Protein AF-A0A962AUS7-F1 (afdb_monomer)

pLDDT: mean 74.74, std 19.71, range [32.53, 95.75]

Mean predicted aligned error: 15.53 Å

Sequence (106 aa):
MAGDEKTPSGDTAAVGGMKVYVDPTTGQITHSPPPSQPSMTLSPAEQNAFSRSSQGLVEVPSSGSAGGVKVNLQGRFQSPLIATVGPDGRAQLKHAGEAAPSRAAK

Radius of gyration: 25.16 Å; Cα contacts (8 Å, |Δi|>4): 83; chains: 1; bounding box: 68×40×72 Å

Structure (mmCIF, N/CA/C/O backbone):
data_AF-A0A962AUS7-F1
#
_entry.id   AF-A0A962AUS7-F1
#
loop_
_atom_site.group_PDB
_atom_site.id
_atom_site.type_symbol
_atom_site.label_atom_id
_atom_site.label_alt_id
_atom_site.label_comp_id
_atom_site.label_asym_id
_atom_site.label_entity_id
_atom_site.label_seq_id
_atom_site.pdbx_PDB_ins_code
_atom_site.Cartn_x
_atom_site.Cartn_y
_atom_site.Cartn_z
_atom_site.occupancy
_atom_site.B_iso_or_equiv
_atom_site.auth_seq_id
_atom_site.auth_comp_id
_atom_site.auth_asym_id
_atom_site.auth_atom_id
_atom_site.pdbx_PDB_model_num
ATOM 1 N N . MET A 1 1 ? -47.307 -5.526 51.434 1.00 36.88 1 MET A N 1
ATOM 2 C CA . MET A 1 1 ? -47.205 -6.831 50.746 1.00 36.88 1 MET A CA 1
ATOM 3 C C . MET A 1 1 ? -47.040 -6.504 49.272 1.00 36.88 1 MET A C 1
ATOM 5 O O . MET A 1 1 ? -47.998 -6.038 48.685 1.00 36.88 1 MET A O 1
ATOM 9 N N . ALA A 1 2 ? -45.823 -6.337 48.749 1.00 40.41 2 ALA A N 1
ATOM 10 C CA . ALA A 1 2 ? -44.822 -7.376 48.466 1.00 40.41 2 ALA A CA 1
ATOM 11 C C . ALA A 1 2 ? -45.410 -8.482 47.577 1.00 40.41 2 ALA A C 1
ATOM 13 O O . ALA A 1 2 ? -46.272 -9.223 48.042 1.00 40.41 2 ALA A O 1
ATOM 14 N N . GLY A 1 3 ? -44.939 -8.556 46.329 1.00 36.16 3 GLY A N 1
ATOM 15 C CA . GLY A 1 3 ? -45.324 -9.592 45.373 1.00 36.16 3 GLY A CA 1
ATOM 16 C C . GLY A 1 3 ? -44.913 -9.283 43.934 1.00 36.16 3 GLY A C 1
ATOM 17 O O . GLY A 1 3 ? -45.770 -9.232 43.063 1.00 36.16 3 GLY A O 1
ATOM 18 N N . ASP A 1 4 ? -43.619 -9.045 43.708 1.00 44.19 4 ASP A N 1
ATOM 19 C CA . ASP A 1 4 ? -42.961 -9.283 42.420 1.00 44.19 4 ASP A CA 1
ATOM 20 C C . ASP A 1 4 ? -43.236 -10.728 41.976 1.00 44.19 4 ASP A C 1
ATOM 22 O O . ASP A 1 4 ? -42.831 -11.662 42.673 1.00 44.19 4 ASP A O 1
ATOM 26 N N . GLU A 1 5 ? -43.860 -10.931 40.815 1.00 38.38 5 GLU A N 1
ATOM 27 C CA . GLU A 1 5 ? -43.836 -12.227 40.138 1.00 38.38 5 GLU A CA 1
ATOM 28 C C . GLU A 1 5 ? -42.936 -12.138 38.906 1.00 38.38 5 GLU A C 1
ATOM 30 O O . GLU A 1 5 ? -43.296 -11.698 37.816 1.00 38.38 5 GLU A O 1
ATOM 35 N N . LYS A 1 6 ? -41.694 -12.533 39.162 1.00 43.22 6 LYS A N 1
ATOM 36 C CA . LYS A 1 6 ? -40.638 -12.851 38.214 1.00 43.22 6 LYS A CA 1
ATOM 37 C C . LYS A 1 6 ? -41.029 -14.095 37.411 1.00 43.22 6 LYS A C 1
ATOM 39 O O . LYS A 1 6 ? -41.149 -15.174 37.985 1.00 43.22 6 LYS A O 1
ATOM 44 N N . THR A 1 7 ? -41.080 -13.988 36.086 1.00 41.62 7 THR A N 1
ATOM 45 C CA . THR A 1 7 ? -40.948 -15.144 35.178 1.00 41.62 7 THR A CA 1
ATOM 46 C C . THR A 1 7 ? -39.752 -14.904 34.243 1.00 41.62 7 THR A C 1
ATOM 48 O O . THR A 1 7 ? -39.563 -13.772 33.794 1.00 41.62 7 THR A O 1
ATOM 51 N N . PRO A 1 8 ? -38.868 -15.898 34.021 1.00 41.97 8 PRO A N 1
ATOM 52 C CA . PRO A 1 8 ? -37.508 -15.650 33.560 1.00 41.97 8 PRO A CA 1
ATOM 53 C C . PRO A 1 8 ? -37.343 -15.713 32.035 1.00 41.97 8 PRO A C 1
ATOM 55 O O . PRO A 1 8 ? -37.998 -16.487 31.348 1.00 41.97 8 PRO A O 1
ATOM 58 N N . SER A 1 9 ? -36.379 -14.914 31.572 1.00 43.00 9 SER A N 1
ATOM 59 C CA . SER A 1 9 ? -35.407 -15.186 30.506 1.00 43.00 9 SER A CA 1
ATOM 60 C C . SER A 1 9 ? -35.901 -15.872 29.228 1.00 43.00 9 SER A C 1
ATOM 62 O O . SER A 1 9 ? -35.839 -17.090 29.092 1.00 43.00 9 SER A O 1
ATOM 64 N N . GLY A 1 10 ? -36.245 -15.055 28.230 1.00 32.53 10 GLY A N 1
ATOM 65 C CA . GLY A 1 10 ? -36.102 -15.433 26.827 1.00 32.53 10 GLY A CA 1
ATOM 66 C C . GLY A 1 10 ? -34.678 -15.132 26.364 1.00 32.53 10 GLY A C 1
ATOM 67 O O . GLY A 1 10 ? -34.298 -13.965 26.269 1.00 32.53 10 GLY A O 1
ATOM 68 N N . ASP A 1 11 ? -33.906 -16.190 26.117 1.00 41.59 11 ASP A N 1
ATOM 69 C CA . ASP A 1 11 ? -32.591 -16.188 25.474 1.00 41.59 11 ASP A CA 1
ATOM 70 C C . ASP A 1 11 ? -32.527 -15.195 24.306 1.00 41.59 11 ASP A C 1
ATOM 72 O O . ASP A 1 11 ? -32.980 -15.474 23.195 1.00 41.59 11 ASP A O 1
ATOM 76 N N . THR A 1 12 ? -31.912 -14.033 24.528 1.00 41.09 12 THR A N 1
ATOM 77 C CA . THR A 1 12 ? -31.393 -13.253 23.407 1.00 41.09 12 THR A CA 1
ATOM 78 C C . THR A 1 12 ? -29.974 -13.739 23.197 1.00 41.09 12 THR A C 1
ATOM 80 O O . THR A 1 12 ? -29.064 -13.369 23.939 1.00 41.09 12 THR A O 1
ATOM 83 N N . ALA A 1 13 ? -29.828 -14.644 22.229 1.00 44.19 13 ALA A N 1
ATOM 84 C CA . ALA A 1 13 ? -28.558 -15.148 21.736 1.00 44.19 13 ALA A 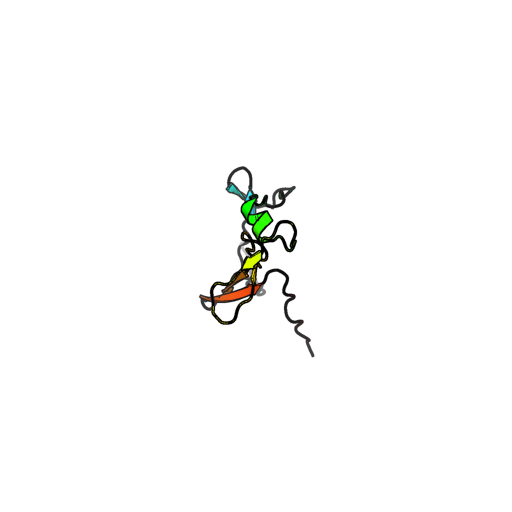CA 1
ATOM 85 C C . ALA A 1 13 ? -27.507 -14.032 21.750 1.00 44.19 13 ALA A C 1
ATOM 87 O O . ALA A 1 13 ? -27.731 -12.959 21.188 1.00 44.19 13 ALA A O 1
ATOM 88 N N . ALA A 1 14 ? -26.381 -14.281 22.418 1.00 46.84 14 ALA A N 1
ATOM 89 C CA . ALA A 1 14 ? -25.254 -13.368 22.454 1.00 46.84 14 ALA A CA 1
ATOM 90 C C . ALA A 1 14 ? -24.784 -13.086 21.018 1.00 46.84 14 ALA A C 1
ATOM 92 O O . ALA A 1 14 ? -24.016 -13.847 20.429 1.00 46.84 14 ALA A O 1
ATOM 93 N N . VAL A 1 15 ? -25.267 -11.987 20.440 1.00 51.00 15 VAL A N 1
ATOM 94 C CA . VAL A 1 15 ? -24.736 -11.419 19.204 1.00 51.00 15 VAL A CA 1
ATOM 95 C C . VAL A 1 15 ? -23.383 -10.827 19.581 1.00 51.00 15 VAL A C 1
ATOM 97 O O . VAL A 1 15 ? -23.285 -9.706 20.072 1.00 51.00 15 VAL A O 1
ATOM 100 N N . GLY A 1 16 ? -22.343 -11.650 19.464 1.00 45.97 16 GLY A N 1
ATOM 101 C CA . GLY A 1 16 ? -20.984 -11.291 19.842 1.00 45.97 16 GLY A CA 1
ATOM 102 C C . GLY A 1 16 ? -20.472 -10.077 19.066 1.00 45.97 16 GLY A C 1
ATOM 103 O O . GLY A 1 16 ? -20.441 -10.086 17.836 1.00 45.97 16 GLY A O 1
ATOM 104 N N . GLY A 1 17 ? -20.042 -9.057 19.815 1.00 64.81 17 GLY A N 1
ATOM 105 C CA . GLY A 1 17 ? -19.293 -7.891 19.344 1.00 64.81 17 GLY A CA 1
ATOM 106 C C . GLY A 1 17 ? -19.720 -6.594 20.040 1.00 64.81 17 GLY A C 1
ATOM 107 O O . GLY A 1 17 ? -20.795 -6.067 19.762 1.00 64.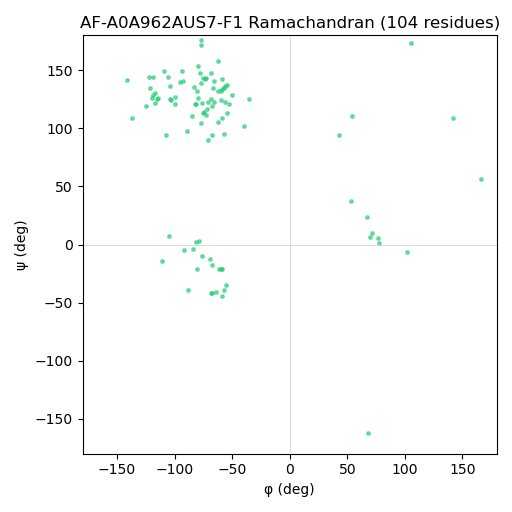81 17 GLY A O 1
ATOM 108 N N . MET A 1 18 ? -18.873 -6.040 20.917 1.00 74.75 18 MET A N 1
ATOM 109 C CA . MET A 1 18 ? -19.061 -4.678 21.432 1.00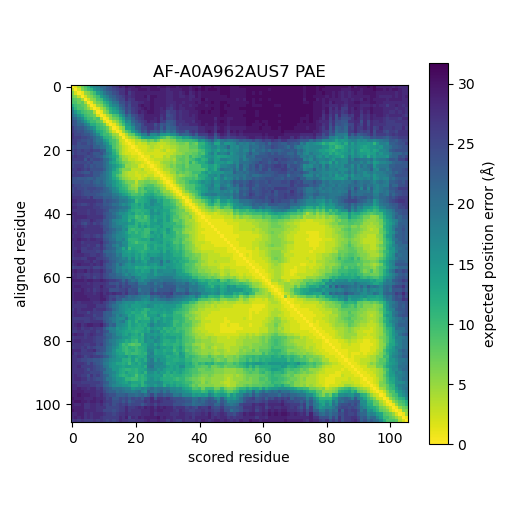 74.75 18 MET A CA 1
ATOM 110 C C . MET A 1 18 ? -18.737 -3.685 20.309 1.00 74.75 18 MET A C 1
ATOM 112 O O . MET A 1 18 ? -17.604 -3.638 19.831 1.00 74.75 18 MET A O 1
ATOM 116 N N . LYS A 1 19 ? -19.727 -2.903 19.863 1.00 71.75 19 LYS A N 1
ATOM 117 C CA . LYS A 1 19 ? -19.500 -1.796 18.925 1.00 71.75 19 LYS A CA 1
ATOM 118 C C . LYS A 1 19 ? -19.032 -0.577 19.708 1.00 71.75 19 LYS A C 1
ATOM 120 O O . LYS A 1 19 ? -19.745 -0.102 20.586 1.00 71.75 19 LYS A O 1
ATOM 125 N N . VAL A 1 20 ? -17.846 -0.088 19.372 1.00 74.62 20 VAL A N 1
ATOM 126 C CA . VAL A 1 20 ? -17.246 1.108 19.962 1.00 74.62 20 VAL A CA 1
ATOM 127 C C . VAL A 1 20 ? -17.149 2.155 18.862 1.00 74.62 20 VAL A C 1
ATOM 129 O O . VAL A 1 20 ? -16.609 1.872 17.792 1.00 74.62 20 VAL A O 1
ATOM 132 N N . TYR A 1 21 ? -17.694 3.344 19.097 1.00 79.00 21 TYR A N 1
ATOM 133 C CA . TYR A 1 21 ? -17.526 4.476 18.191 1.00 79.00 21 TYR A CA 1
ATOM 134 C C . TYR A 1 21 ? -16.368 5.329 18.703 1.00 79.00 21 TYR A C 1
ATOM 136 O O . TYR A 1 21 ? -16.218 5.491 19.910 1.00 79.00 21 TYR A O 1
ATOM 144 N N . VAL A 1 22 ? -15.528 5.834 17.804 1.00 77.75 22 VAL A N 1
ATOM 145 C CA . VAL A 1 22 ? -14.391 6.695 18.152 1.00 77.75 22 VAL A CA 1
ATOM 146 C C . VAL A 1 22 ? -14.583 8.029 17.446 1.00 77.75 22 VAL A C 1
ATOM 148 O O . VAL A 1 22 ? -14.781 8.057 16.230 1.00 77.75 22 VAL A O 1
ATOM 151 N N . ASP A 1 23 ? -14.546 9.123 18.204 1.00 71.44 23 ASP A N 1
ATOM 152 C CA . ASP A 1 23 ? -14.522 10.473 17.649 1.00 71.44 23 ASP A CA 1
ATOM 153 C C . ASP A 1 23 ? -13.182 10.689 16.920 1.00 71.44 23 ASP A C 1
ATOM 155 O O . ASP A 1 23 ? -12.124 10.619 17.549 1.00 71.44 23 ASP A O 1
ATOM 159 N N . PRO A 1 24 ? -13.193 10.962 15.605 1.00 66.81 24 PRO A N 1
ATOM 160 C CA . PRO A 1 24 ? -11.974 11.120 14.812 1.00 66.81 24 PRO A CA 1
ATOM 161 C C . PRO A 1 24 ? -11.156 12.369 15.174 1.00 66.81 24 PRO A C 1
ATOM 163 O O . PRO A 1 24 ? -9.986 12.443 14.813 1.00 66.81 24 PRO A O 1
ATOM 166 N N . THR A 1 25 ? -11.746 13.348 15.863 1.00 73.38 25 THR A N 1
ATOM 167 C CA . THR A 1 25 ? -11.075 14.601 16.244 1.00 73.38 25 THR A CA 1
ATOM 168 C C . THR A 1 25 ? -10.366 14.467 17.586 1.00 73.38 25 THR A C 1
ATOM 170 O O . THR A 1 25 ? -9.275 15.000 17.773 1.00 73.38 25 THR A O 1
ATOM 173 N N . THR A 1 26 ? -10.989 13.764 18.535 1.00 75.62 26 THR A N 1
ATOM 174 C CA . THR A 1 26 ? -10.528 13.690 19.932 1.00 75.62 26 THR A CA 1
ATOM 175 C C . THR A 1 26 ? -9.991 12.315 20.330 1.00 75.62 26 THR A C 1
ATOM 177 O O . THR A 1 26 ? -9.364 12.188 21.381 1.00 75.62 26 THR A O 1
ATOM 180 N N . GLY A 1 27 ?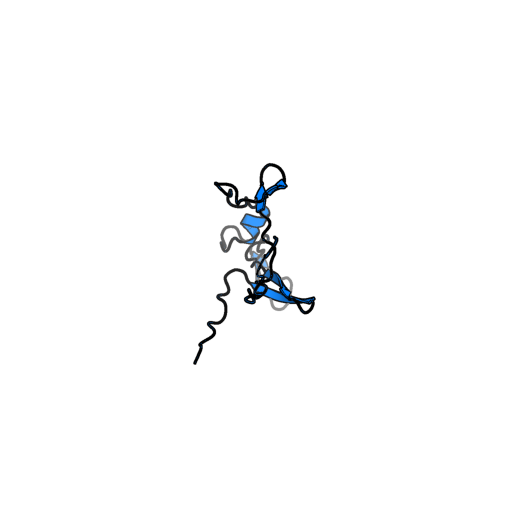 -10.241 11.278 19.524 1.00 75.31 27 GLY A N 1
ATOM 181 C CA . GLY A 1 27 ? -9.915 9.885 19.836 1.00 75.31 27 GLY A CA 1
ATOM 182 C C . GLY A 1 27 ? -10.767 9.282 20.958 1.00 75.31 27 GLY A C 1
ATOM 183 O O . GLY A 1 27 ? -10.491 8.169 21.401 1.00 75.31 27 GLY A O 1
ATOM 184 N N . GLN A 1 28 ? -11.784 10.001 21.442 1.00 81.75 28 GLN A N 1
ATOM 185 C CA . GLN A 1 28 ? -12.629 9.554 22.546 1.00 81.75 28 GLN A CA 1
ATOM 186 C C . GLN A 1 28 ? -13.616 8.484 22.092 1.00 81.75 28 GLN A C 1
ATOM 188 O O . GLN A 1 28 ? -14.169 8.543 20.993 1.00 81.75 28 GLN A O 1
ATOM 193 N N . ILE A 1 29 ? -13.867 7.522 22.975 1.00 81.19 29 ILE A N 1
ATOM 194 C CA . ILE A 1 29 ? -14.886 6.500 22.762 1.00 81.19 29 ILE A CA 1
ATOM 195 C C . ILE A 1 29 ? -16.263 7.121 23.011 1.00 81.19 29 ILE A C 1
ATOM 197 O O . ILE A 1 29 ? -16.541 7.608 24.106 1.00 81.19 29 ILE A O 1
ATOM 201 N N . THR A 1 30 ? -17.138 7.081 22.011 1.00 77.62 30 THR A N 1
ATOM 202 C CA . THR A 1 30 ? -18.512 7.578 22.096 1.00 77.62 30 THR A CA 1
ATOM 203 C C . THR A 1 30 ? -19.520 6.426 22.091 1.00 77.62 30 THR A C 1
ATOM 205 O O . THR A 1 30 ? -19.310 5.369 21.493 1.00 77.62 30 THR A O 1
ATOM 208 N N . HIS A 1 31 ? -20.652 6.631 22.772 1.00 72.00 31 HIS A N 1
ATOM 209 C CA . HIS A 1 31 ? -21.757 5.661 22.823 1.00 72.00 31 HIS A CA 1
ATOM 210 C C . HIS A 1 31 ? -22.663 5.710 21.587 1.00 72.00 31 HIS A C 1
ATOM 212 O O . HIS A 1 31 ? -23.351 4.736 21.285 1.00 72.00 31 HIS A O 1
ATOM 218 N N . SER A 1 32 ? -22.635 6.829 20.865 1.00 68.50 32 SER A N 1
ATOM 219 C CA . SER A 1 32 ? -23.395 7.041 19.638 1.00 68.50 32 SER A CA 1
ATOM 220 C C . SER A 1 32 ? -22.437 7.302 18.476 1.00 68.50 32 SER A C 1
ATOM 222 O O . SER A 1 32 ? -21.408 7.961 18.684 1.00 68.50 32 SER A O 1
ATOM 224 N N . PRO A 1 33 ? -22.755 6.822 17.261 1.00 63.44 33 PRO A N 1
ATOM 225 C CA . PRO A 1 33 ? -22.001 7.188 16.073 1.00 63.44 33 PRO A CA 1
ATOM 226 C C . PRO A 1 33 ? -22.056 8.714 15.895 1.00 63.44 33 PRO A C 1
ATOM 228 O O . PRO A 1 33 ? -23.138 9.294 16.028 1.00 63.44 33 PRO A O 1
ATOM 231 N N . PRO A 1 34 ? -20.924 9.385 15.619 1.00 64.56 34 PRO A N 1
ATOM 232 C CA . PRO A 1 34 ? -20.945 10.809 15.319 1.00 64.56 34 PRO A CA 1
ATOM 233 C C . PRO A 1 34 ? -21.849 11.071 14.097 1.00 64.56 34 PRO A C 1
ATOM 235 O O . PRO A 1 34 ? -21.858 10.259 13.168 1.00 64.56 34 PRO A O 1
ATOM 238 N N . PRO A 1 35 ? -22.610 12.187 14.080 1.00 65.81 35 PRO A N 1
ATOM 239 C CA . PRO A 1 35 ?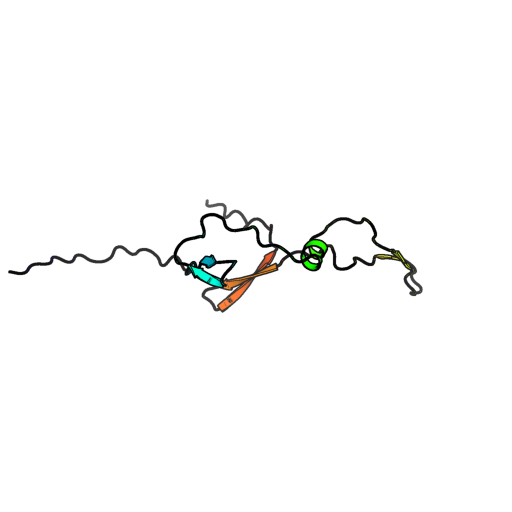 -23.640 12.471 13.069 1.00 65.81 35 PRO A CA 1
ATOM 240 C C . PRO A 1 35 ? -23.096 12.523 11.634 1.00 65.81 35 PRO A C 1
ATOM 242 O O . PRO A 1 35 ? -23.841 12.306 10.683 1.00 65.81 35 PRO A O 1
ATOM 245 N N . SER A 1 36 ? -21.789 12.738 11.499 1.00 60.56 36 SER A N 1
ATOM 246 C CA . SER A 1 36 ? -21.036 12.574 10.265 1.00 60.56 36 SER A CA 1
ATOM 247 C C . SER A 1 36 ? -19.737 11.866 10.624 1.00 60.56 36 SER A C 1
ATOM 249 O O . SER A 1 36 ? -18.875 12.461 11.269 1.00 60.56 36 SER A O 1
ATOM 251 N N . GLN A 1 37 ? -19.580 10.599 10.238 1.00 56.88 37 GLN A N 1
ATOM 252 C CA . GLN A 1 37 ? -18.247 10.007 10.200 1.00 56.88 37 GLN A CA 1
ATOM 253 C C . GLN A 1 37 ? -17.519 10.629 9.002 1.00 56.88 37 GLN A C 1
ATOM 255 O O . GLN A 1 37 ? -17.932 10.374 7.867 1.00 56.88 37 GLN A O 1
ATOM 260 N N . PRO A 1 38 ? -16.479 11.459 9.200 1.00 60.72 38 PRO A N 1
ATOM 261 C CA . PRO A 1 38 ? -15.618 11.821 8.091 1.00 60.72 38 PRO A CA 1
ATOM 262 C C . PRO A 1 38 ? -15.061 10.525 7.504 1.00 60.72 38 PRO A C 1
ATOM 264 O O . PRO A 1 38 ? -14.650 9.620 8.236 1.00 60.72 38 PRO A O 1
ATOM 267 N N . SER A 1 39 ? -15.085 10.419 6.177 1.00 65.19 39 SER A N 1
ATOM 268 C CA . SER A 1 39 ? -14.370 9.359 5.476 1.00 65.19 39 SER A CA 1
ATOM 269 C C . SER A 1 39 ? -12.938 9.330 5.997 1.00 65.19 39 SER A C 1
ATOM 271 O O . SER A 1 39 ? -12.293 10.378 6.042 1.00 65.19 39 SER A O 1
ATOM 273 N N . MET A 1 40 ? -12.461 8.157 6.410 1.00 68.69 40 MET A N 1
ATOM 274 C CA . MET A 1 40 ? -11.096 8.001 6.900 1.00 68.69 40 MET A CA 1
ATOM 275 C C . MET A 1 40 ? -10.126 8.522 5.834 1.00 68.69 40 MET A C 1
ATOM 277 O O . MET A 1 40 ? -10.054 7.982 4.729 1.00 68.69 40 MET A O 1
ATOM 281 N N . THR A 1 41 ? -9.435 9.619 6.141 1.00 81.88 41 THR A N 1
ATOM 282 C CA . THR A 1 41 ? -8.505 10.245 5.203 1.00 81.88 41 THR A CA 1
ATOM 283 C C . THR A 1 41 ? -7.242 9.404 5.142 1.00 81.88 41 THR A C 1
ATOM 285 O O . THR A 1 41 ? -6.498 9.319 6.114 1.00 81.88 41 THR A O 1
ATOM 288 N N . LEU A 1 42 ? -7.005 8.787 3.989 1.00 84.38 42 LEU A N 1
ATOM 289 C CA . LEU A 1 42 ? -5.774 8.054 3.720 1.00 84.38 42 LEU A CA 1
ATOM 290 C C . LEU A 1 42 ? -4.616 9.032 3.501 1.00 84.38 42 LEU A C 1
ATOM 292 O O . LEU A 1 42 ? -4.787 10.065 2.847 1.00 84.38 42 LEU A O 1
ATOM 296 N N . SER A 1 43 ? -3.424 8.686 3.977 1.00 90.62 43 SER A N 1
ATOM 297 C CA . SER A 1 43 ? -2.195 9.386 3.601 1.00 90.62 43 SER A CA 1
ATOM 298 C C . SER A 1 43 ? -1.928 9.253 2.091 1.00 90.62 43 SER A C 1
ATOM 300 O O . SER A 1 43 ? -2.391 8.297 1.461 1.00 90.62 43 SER A O 1
ATOM 302 N N . PRO A 1 44 ? -1.143 10.155 1.474 1.00 91.75 44 PRO A N 1
ATOM 303 C CA . PRO A 1 44 ? -0.796 10.038 0.055 1.00 91.75 44 PRO A CA 1
ATOM 304 C C . PRO A 1 44 ? -0.153 8.691 -0.313 1.00 91.75 44 PRO A C 1
ATOM 306 O O . PRO A 1 44 ? -0.403 8.159 -1.393 1.00 91.75 44 PRO A O 1
ATOM 309 N N . ALA A 1 45 ? 0.641 8.110 0.594 1.00 90.81 45 ALA A N 1
ATOM 310 C CA . ALA A 1 45 ? 1.263 6.805 0.393 1.00 90.81 45 ALA A CA 1
ATOM 311 C C . ALA A 1 45 ? 0.229 5.666 0.366 1.00 90.81 45 ALA A C 1
ATOM 313 O O . ALA A 1 45 ? 0.308 4.796 -0.498 1.00 90.81 45 ALA A O 1
ATOM 314 N N . GLU A 1 46 ? -0.765 5.694 1.256 1.00 90.62 46 GLU A N 1
ATOM 315 C CA . GLU A 1 46 ? -1.857 4.712 1.282 1.00 90.62 46 GLU A CA 1
ATOM 316 C C . GLU A 1 46 ? -2.773 4.858 0.063 1.00 90.62 46 GLU A C 1
ATOM 318 O O . GLU A 1 46 ? -3.123 3.865 -0.570 1.00 90.62 46 GLU A O 1
ATOM 323 N N . GLN A 1 47 ? -3.101 6.092 -0.335 1.00 91.69 47 GLN A N 1
ATOM 324 C CA . GLN A 1 47 ? -3.848 6.346 -1.573 1.00 91.69 47 GLN A CA 1
ATOM 325 C C . GLN A 1 47 ? -3.106 5.789 -2.793 1.00 91.69 47 GLN A C 1
ATOM 327 O O . GLN A 1 47 ? -3.705 5.137 -3.650 1.00 91.69 47 GLN A O 1
ATOM 332 N N . ASN A 1 48 ? -1.788 6.007 -2.857 1.00 93.62 48 ASN A N 1
ATOM 333 C CA . ASN A 1 48 ? -0.952 5.460 -3.915 1.00 93.62 48 ASN A CA 1
ATOM 334 C C . ASN A 1 48 ? -0.922 3.924 -3.871 1.00 93.62 48 ASN A C 1
ATOM 336 O O . ASN A 1 48 ? -1.052 3.290 -4.913 1.00 93.62 48 ASN A O 1
ATOM 340 N N . ALA A 1 49 ? -0.841 3.311 -2.688 1.00 94.00 49 ALA A N 1
ATOM 341 C CA . ALA A 1 49 ? -0.813 1.856 -2.549 1.00 94.00 49 ALA A CA 1
ATOM 342 C C . ALA A 1 49 ? -2.035 1.166 -3.179 1.00 94.00 49 ALA A C 1
ATOM 344 O O . ALA A 1 49 ? -1.883 0.141 -3.846 1.00 94.00 49 ALA A O 1
ATOM 345 N N . PHE A 1 50 ? -3.225 1.761 -3.048 1.00 91.81 50 PHE A N 1
ATOM 346 C CA . PHE A 1 50 ? -4.467 1.239 -3.636 1.00 91.81 50 PHE A CA 1
ATOM 347 C C . PHE A 1 50 ? -4.690 1.632 -5.106 1.00 91.81 50 PHE A C 1
ATOM 349 O O . PHE A 1 50 ? -5.656 1.181 -5.731 1.00 91.81 50 PHE A O 1
ATOM 356 N N . SER A 1 51 ? -3.815 2.456 -5.689 1.00 93.38 51 SER A N 1
ATOM 357 C CA . SER A 1 51 ? -3.906 2.834 -7.098 1.00 93.38 51 SER A CA 1
ATOM 358 C C . SER A 1 51 ? -3.655 1.630 -8.009 1.00 93.38 51 SER A C 1
ATOM 360 O O . SER A 1 51 ? -2.697 0.879 -7.826 1.00 93.38 51 SER A O 1
ATOM 362 N N . ARG A 1 52 ? -4.509 1.473 -9.030 1.00 93.19 52 ARG A N 1
ATOM 363 C CA . ARG A 1 52 ? -4.366 0.478 -10.114 1.00 93.19 52 ARG A CA 1
ATOM 364 C C . ARG A 1 52 ? -3.913 1.096 -11.439 1.00 93.19 52 ARG A C 1
ATOM 366 O O . ARG A 1 52 ? -3.934 0.435 -12.472 1.00 93.19 52 ARG A O 1
ATOM 373 N N . SER A 1 53 ? -3.556 2.379 -11.435 1.00 94.88 53 SER A N 1
ATOM 374 C CA . SER A 1 53 ? -3.085 3.061 -12.640 1.00 94.88 53 SER A CA 1
ATOM 375 C C . SER A 1 53 ? -1.680 2.592 -13.006 1.00 94.88 53 SER A C 1
ATOM 377 O O . SER A 1 53 ? -0.848 2.400 -12.120 1.00 94.88 53 SER A O 1
ATOM 379 N N . SER A 1 54 ? -1.391 2.473 -14.301 1.00 93.56 54 SER A N 1
ATOM 380 C CA . SER A 1 54 ? -0.047 2.229 -14.838 1.00 93.56 54 SER A CA 1
ATOM 381 C C . SER A 1 54 ? 0.716 3.512 -15.190 1.00 93.56 54 SER A C 1
ATOM 383 O O . SER A 1 54 ? 1.891 3.456 -15.547 1.00 93.56 54 SER A O 1
ATOM 385 N N . GLN A 1 55 ? 0.082 4.683 -15.069 1.00 94.81 55 GLN A N 1
ATOM 386 C CA . GLN A 1 55 ? 0.685 5.956 -15.463 1.00 94.81 55 GLN A CA 1
ATOM 387 C C . GLN A 1 55 ? 1.974 6.231 -14.674 1.00 94.81 55 GLN A C 1
ATOM 389 O O . GLN A 1 55 ? 1.997 6.090 -13.449 1.00 94.81 55 GLN A O 1
ATOM 394 N N . GLY A 1 56 ? 3.048 6.615 -15.367 1.00 92.88 56 GLY A N 1
ATOM 395 C CA . GLY A 1 56 ? 4.335 6.959 -14.748 1.00 92.88 56 GLY A CA 1
ATOM 396 C C . GLY A 1 56 ? 5.128 5.777 -14.172 1.00 92.88 56 GLY A C 1
ATOM 397 O O . GLY A 1 56 ? 6.106 6.001 -13.459 1.00 92.88 56 GLY A O 1
ATOM 398 N N . LEU A 1 57 ? 4.718 4.530 -14.440 1.00 95.25 57 LEU A N 1
ATOM 399 C CA . LEU A 1 57 ? 5.540 3.352 -14.152 1.00 95.25 57 LEU A CA 1
ATOM 400 C C . LEU A 1 57 ? 6.768 3.316 -15.069 1.00 95.25 57 LEU A C 1
ATOM 402 O O . LEU A 1 57 ? 6.707 3.750 -16.217 1.00 95.25 57 LEU A O 1
ATOM 406 N N . VAL A 1 58 ? 7.878 2.783 -14.555 1.00 95.06 58 VAL A N 1
ATOM 407 C CA . VAL A 1 58 ? 9.156 2.713 -15.277 1.00 95.06 58 VAL A CA 1
ATOM 408 C C . VAL A 1 58 ? 9.552 1.260 -15.486 1.00 95.06 58 VAL A C 1
ATOM 410 O O . VAL A 1 58 ? 9.571 0.472 -14.535 1.00 95.06 58 VAL A O 1
ATOM 413 N N . GLU A 1 59 ? 9.894 0.929 -16.726 1.00 94.12 59 GLU A N 1
ATOM 414 C CA . GLU A 1 59 ? 10.484 -0.352 -17.093 1.00 94.12 59 GLU A CA 1
ATOM 415 C C . GLU A 1 59 ? 11.996 -0.336 -16.857 1.00 94.12 59 GLU A C 1
ATOM 417 O O . GLU A 1 59 ? 12.696 0.619 -17.187 1.00 94.12 59 GLU A O 1
ATOM 422 N N . VAL A 1 60 ? 12.504 -1.415 -16.273 1.00 92.19 60 VAL A N 1
ATOM 423 C CA . VAL A 1 60 ? 13.908 -1.617 -15.936 1.00 92.19 60 VAL A CA 1
ATOM 424 C C . VAL A 1 60 ? 14.364 -2.917 -16.594 1.00 92.19 60 VAL A C 1
ATOM 426 O O . VAL A 1 60 ? 13.816 -3.977 -16.276 1.00 92.19 60 VAL A O 1
ATOM 429 N N . PRO A 1 61 ? 15.361 -2.881 -17.492 1.00 90.62 61 PRO A N 1
ATOM 430 C CA . PRO A 1 61 ? 15.921 -4.090 -18.080 1.00 90.62 61 PRO A CA 1
ATOM 431 C C . PRO A 1 61 ? 16.431 -5.060 -17.007 1.00 90.62 61 PRO A C 1
ATOM 433 O O . PRO A 1 61 ? 17.090 -4.665 -16.043 1.00 90.62 61 PRO A O 1
ATOM 436 N N . SER A 1 62 ? 16.133 -6.346 -17.174 1.00 88.31 62 SER A N 1
ATOM 437 C CA . SER A 1 62 ? 16.672 -7.405 -16.322 1.00 88.31 62 SER A CA 1
ATOM 438 C C . SER 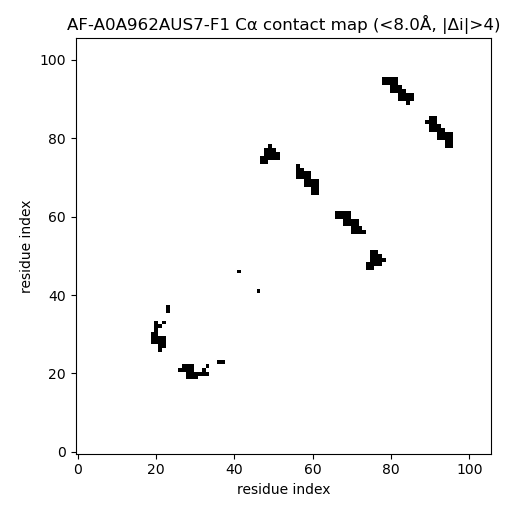A 1 62 ? 18.082 -7.770 -16.774 1.00 88.31 62 SER A C 1
ATOM 440 O O . SER A 1 62 ? 18.314 -8.030 -17.948 1.00 88.31 62 SER A O 1
ATOM 442 N N . SER A 1 63 ? 19.022 -7.845 -15.833 1.00 84.56 63 SER A N 1
ATOM 443 C CA . SER A 1 63 ? 20.434 -8.170 -16.088 1.00 84.56 63 SER A CA 1
ATOM 444 C C . SER A 1 63 ? 20.724 -9.668 -16.286 1.00 84.56 63 SER A C 1
ATOM 446 O O . SER A 1 63 ? 21.882 -10.057 -16.415 1.00 84.56 63 SER A O 1
ATOM 448 N N . GLY A 1 64 ? 19.699 -10.524 -16.275 1.00 81.50 64 GLY A N 1
ATOM 449 C CA . GLY A 1 64 ? 19.851 -11.971 -16.437 1.00 81.50 64 GLY A CA 1
ATOM 450 C C . GLY A 1 64 ? 20.036 -12.386 -17.898 1.00 81.50 64 GLY A C 1
ATOM 451 O O . GLY A 1 64 ? 19.525 -11.738 -18.806 1.00 81.50 64 GLY A O 1
ATOM 452 N N . SER A 1 65 ? 20.700 -13.520 -18.120 1.00 80.06 65 SER A N 1
ATOM 453 C CA . SER A 1 65 ? 20.929 -14.117 -19.448 1.00 80.06 65 SER A CA 1
ATOM 454 C C . SER A 1 65 ? 19.644 -14.449 -20.220 1.00 80.06 65 SER A C 1
ATOM 456 O O . SER A 1 65 ? 19.675 -14.541 -21.442 1.00 80.06 65 SER A O 1
ATOM 458 N N . ALA A 1 66 ? 18.515 -14.588 -19.521 1.00 82.31 66 ALA A N 1
ATOM 459 C CA . ALA A 1 66 ? 17.192 -14.775 -20.116 1.00 82.31 66 ALA A CA 1
ATOM 460 C C . ALA A 1 66 ? 16.575 -13.479 -20.693 1.00 82.31 66 ALA A C 1
ATOM 462 O O . ALA A 1 66 ? 15.553 -13.545 -21.371 1.00 82.31 66 ALA A O 1
ATOM 463 N N . GLY A 1 67 ? 17.174 -12.308 -20.436 1.00 85.50 67 GLY A N 1
ATOM 464 C CA . GLY A 1 67 ? 16.625 -11.009 -20.829 1.00 85.50 67 GLY A CA 1
ATOM 465 C C . GLY A 1 67 ? 15.337 -10.636 -20.080 1.00 85.50 67 GLY A C 1
ATOM 466 O O . GLY A 1 67 ? 15.024 -11.185 -19.023 1.00 85.50 67 GLY A O 1
ATOM 467 N N . GLY A 1 68 ? 14.593 -9.668 -20.623 1.00 89.12 68 GLY A N 1
ATOM 468 C CA . GLY A 1 68 ? 13.290 -9.220 -20.111 1.00 89.12 68 GLY A CA 1
ATOM 469 C C . GLY A 1 68 ? 13.313 -7.873 -19.381 1.00 89.12 68 GLY A C 1
ATOM 470 O O . GLY A 1 68 ? 14.370 -7.295 -19.131 1.00 89.12 68 GLY A O 1
ATOM 471 N N . VAL A 1 69 ? 12.128 -7.372 -19.024 1.00 93.06 69 VAL A N 1
ATOM 472 C CA . VAL A 1 69 ? 11.930 -6.099 -18.310 1.00 93.06 69 VAL A CA 1
ATOM 473 C C . VAL A 1 69 ? 11.184 -6.326 -16.997 1.00 93.06 69 VAL A C 1
ATOM 475 O O . VAL A 1 69 ? 10.312 -7.186 -16.895 1.00 93.06 69 VAL A O 1
ATOM 478 N N . LYS A 1 70 ? 11.542 -5.556 -15.973 1.00 92.19 70 LYS A N 1
ATOM 479 C CA . LYS A 1 70 ? 10.804 -5.431 -14.712 1.00 92.19 70 LYS A CA 1
ATOM 480 C C . LYS A 1 70 ? 10.104 -4.086 -14.703 1.00 92.19 70 LYS A C 1
ATOM 482 O O . LYS A 1 70 ? 10.675 -3.105 -15.155 1.00 92.19 70 LYS A O 1
ATOM 487 N N . VAL A 1 71 ? 8.913 -4.014 -14.128 1.00 94.25 71 VAL A N 1
ATOM 488 C CA . VAL A 1 71 ? 8.213 -2.741 -13.940 1.00 94.25 71 VAL A CA 1
ATOM 489 C C . VAL A 1 71 ? 8.329 -2.330 -12.479 1.00 94.25 71 VAL A C 1
ATOM 491 O O . VAL A 1 71 ? 7.963 -3.093 -11.586 1.00 94.25 71 VAL A O 1
ATOM 494 N N . ASN A 1 72 ? 8.833 -1.126 -12.214 1.00 94.06 72 ASN A N 1
ATOM 495 C CA . ASN A 1 72 ? 8.827 -0.573 -10.865 1.00 94.06 72 ASN A CA 1
ATOM 496 C C . ASN A 1 72 ? 7.423 -0.058 -10.527 1.00 94.06 72 ASN A C 1
ATOM 498 O O . ASN A 1 72 ? 7.043 1.019 -10.980 1.00 94.06 72 ASN A O 1
ATOM 502 N N . LEU A 1 73 ? 6.684 -0.811 -9.704 1.00 95.19 73 LEU A N 1
ATOM 503 C CA . LEU A 1 73 ? 5.302 -0.510 -9.306 1.00 95.19 73 LEU A CA 1
ATOM 504 C C . LEU A 1 73 ? 5.154 0.717 -8.396 1.00 95.19 73 LEU A C 1
ATOM 506 O O . LEU A 1 73 ? 4.035 1.188 -8.199 1.00 95.19 73 LEU A O 1
ATOM 510 N N . GLN A 1 74 ? 6.252 1.247 -7.843 1.00 94.94 74 GLN A N 1
ATOM 511 C CA . GLN A 1 74 ? 6.244 2.426 -6.965 1.00 94.94 74 GLN A CA 1
ATOM 512 C C . GLN A 1 74 ? 5.255 2.282 -5.790 1.00 94.94 74 GLN A C 1
ATOM 514 O O . GLN A 1 74 ? 4.561 3.227 -5.421 1.00 94.94 74 GLN A O 1
ATOM 519 N N . GLY A 1 75 ? 5.147 1.072 -5.232 1.00 93.75 75 GLY A N 1
ATOM 520 C CA . GLY A 1 75 ? 4.271 0.767 -4.097 1.00 93.75 75 GLY A CA 1
ATOM 521 C C . GLY A 1 75 ? 2.782 0.598 -4.422 1.00 93.75 75 GLY A C 1
ATOM 522 O O . GLY A 1 75 ? 2.024 0.346 -3.492 1.00 93.75 75 GLY A O 1
ATOM 523 N N . ARG A 1 76 ? 2.366 0.705 -5.692 1.00 95.75 76 ARG A N 1
ATOM 524 C CA . ARG A 1 76 ? 0.970 0.558 -6.153 1.00 95.75 76 ARG A CA 1
ATOM 525 C C . ARG A 1 76 ? 0.505 -0.903 -6.230 1.00 95.75 76 ARG A C 1
ATOM 527 O O . ARG A 1 76 ? 1.307 -1.822 -6.079 1.00 95.75 76 ARG A O 1
ATOM 534 N N . PHE A 1 77 ? -0.775 -1.099 -6.563 1.00 94.12 77 PHE A N 1
ATOM 535 C CA . PHE A 1 77 ? -1.435 -2.399 -6.781 1.00 94.12 77 PHE A CA 1
ATOM 536 C C . PHE A 1 77 ? -1.575 -3.282 -5.534 1.00 94.12 77 PHE A C 1
ATOM 538 O O . PHE A 1 77 ? -1.735 -4.499 -5.639 1.00 94.12 77 PHE A O 1
ATOM 545 N N . GLN A 1 78 ? -1.561 -2.688 -4.345 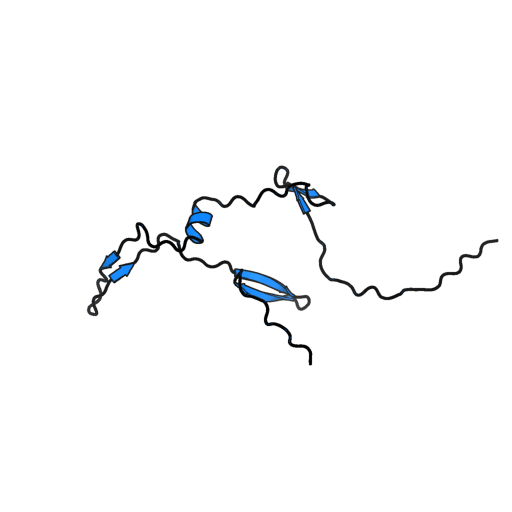1.00 93.38 78 GLN A N 1
ATOM 546 C CA . GLN A 1 78 ? -1.792 -3.426 -3.110 1.00 93.38 78 GLN A CA 1
ATOM 547 C C . GLN A 1 78 ? -3.284 -3.700 -2.906 1.00 93.38 78 GLN A C 1
ATOM 549 O O . GLN A 1 78 ? -4.145 -2.907 -3.292 1.00 93.38 78 GLN A O 1
ATOM 554 N N . SER A 1 79 ? -3.588 -4.839 -2.284 1.00 90.75 79 SER A N 1
ATOM 555 C CA . SER A 1 79 ? -4.951 -5.219 -1.909 1.00 90.75 79 SER A CA 1
ATOM 556 C C . SER A 1 79 ? -5.045 -5.366 -0.392 1.00 90.75 79 SER A C 1
ATOM 558 O O . SER A 1 79 ? -4.229 -6.081 0.192 1.00 90.75 79 SER A O 1
ATOM 560 N N . PRO A 1 80 ? -6.021 -4.714 0.260 1.00 87.19 80 PRO A N 1
ATOM 561 C CA . PRO A 1 80 ? -6.181 -4.802 1.705 1.00 87.19 80 PRO A CA 1
ATOM 562 C C . PRO A 1 80 ? -6.562 -6.226 2.132 1.00 87.19 80 PRO A C 1
ATOM 564 O O . PRO A 1 80 ? -7.374 -6.891 1.481 1.00 87.19 80 PRO A O 1
ATOM 567 N N . LEU A 1 81 ? -5.995 -6.669 3.254 1.00 91.00 81 LEU A N 1
ATOM 568 C CA . LEU A 1 81 ? -6.312 -7.932 3.914 1.00 91.00 81 LEU A CA 1
ATOM 569 C C . LEU A 1 81 ? -6.920 -7.633 5.287 1.00 91.00 81 LEU A C 1
ATOM 571 O O . LEU A 1 81 ? -6.327 -6.933 6.102 1.00 91.00 81 LEU A O 1
ATOM 575 N N . ILE A 1 82 ? -8.106 -8.171 5.536 1.00 89.44 82 ILE A N 1
ATOM 576 C CA . ILE A 1 82 ? -8.828 -8.079 6.799 1.00 89.44 82 ILE A CA 1
ATOM 577 C C . ILE A 1 82 ? -8.602 -9.384 7.555 1.00 89.44 82 ILE A C 1
ATOM 579 O O . ILE A 1 82 ? -8.961 -10.455 7.067 1.00 89.44 82 IL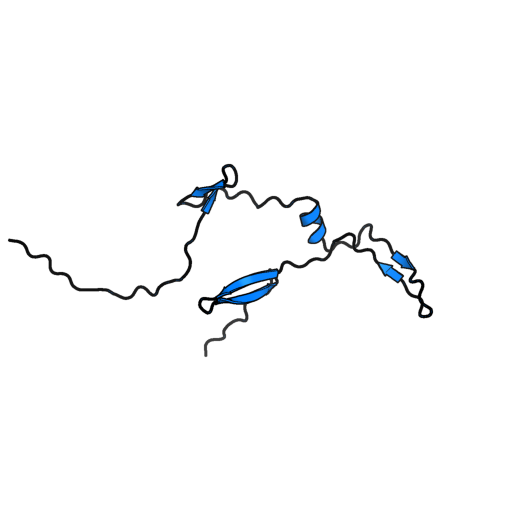E A O 1
ATOM 583 N N . ALA A 1 83 ? -8.033 -9.286 8.753 1.00 91.62 83 ALA A N 1
ATOM 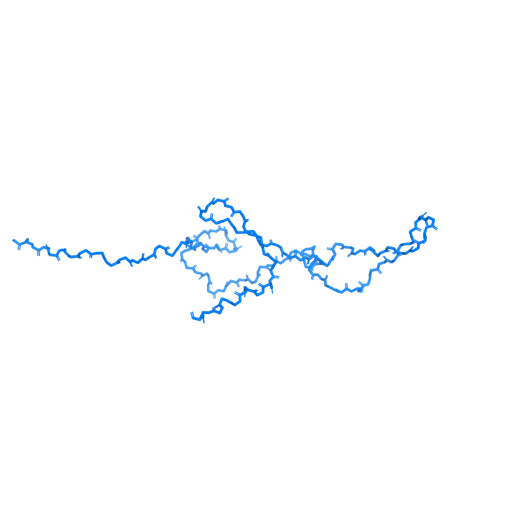584 C CA . ALA A 1 83 ? -7.921 -10.396 9.689 1.00 91.62 83 ALA A CA 1
ATOM 585 C C . ALA A 1 83 ? -8.978 -10.249 10.791 1.00 91.62 83 ALA A C 1
ATOM 587 O O . ALA A 1 83 ? -9.039 -9.224 11.467 1.00 91.62 83 ALA A O 1
ATOM 588 N N . THR A 1 84 ? -9.813 -11.266 10.985 1.00 89.62 84 THR A N 1
ATOM 589 C CA . THR A 1 84 ? -10.809 -11.319 12.062 1.00 89.62 84 THR A CA 1
ATOM 590 C C . THR A 1 84 ? -10.493 -12.485 12.980 1.00 89.62 84 THR A C 1
ATOM 592 O O . THR A 1 84 ? -10.444 -13.626 12.528 1.00 89.62 84 THR A O 1
ATOM 595 N N . VAL A 1 85 ? -10.284 -12.216 14.267 1.00 91.38 85 VAL A N 1
ATOM 596 C CA . VAL A 1 85 ? -10.083 -13.273 15.265 1.00 91.38 85 VAL A CA 1
ATOM 597 C C . VAL A 1 85 ? -11.446 -13.815 15.688 1.00 91.38 85 VAL A C 1
ATOM 599 O O . VAL A 1 85 ? -12.305 -13.058 16.139 1.00 91.38 85 VAL A O 1
ATOM 602 N N . GLY A 1 86 ? -11.659 -15.115 15.486 1.00 85.81 86 GLY A N 1
ATOM 603 C CA . GLY A 1 86 ? -12.881 -15.813 15.870 1.00 85.81 86 GLY A CA 1
ATOM 604 C C . GLY A 1 86 ? -12.952 -16.121 17.373 1.00 85.81 86 GLY A C 1
ATOM 605 O O . GLY A 1 86 ? -11.962 -15.970 18.090 1.00 85.81 86 GLY A O 1
ATOM 606 N N . PRO A 1 87 ? -14.107 -16.603 17.870 1.00 83.88 87 PRO A N 1
ATOM 607 C CA . PRO A 1 87 ? -14.274 -17.007 19.273 1.00 83.88 87 PRO A CA 1
ATOM 608 C C . PRO A 1 87 ? -13.350 -18.156 19.706 1.00 83.88 87 PRO A C 1
ATOM 610 O O . PRO A 1 87 ? -13.096 -18.336 20.891 1.00 83.88 87 PRO A O 1
ATOM 613 N N . ASP A 1 88 ? -12.845 -18.929 18.745 1.00 89.19 88 ASP A N 1
ATOM 614 C CA . ASP A 1 88 ? -11.858 -19.996 18.923 1.00 89.19 88 ASP A CA 1
ATOM 615 C C . ASP A 1 88 ? -10.408 -19.477 18.996 1.00 89.19 88 ASP A C 1
ATOM 617 O O . ASP A 1 88 ? -9.468 -20.268 19.080 1.00 89.19 88 ASP A O 1
ATOM 621 N N . GLY A 1 89 ? -10.213 -18.155 18.932 1.00 90.81 89 GLY A N 1
ATOM 622 C CA . GLY A 1 89 ? -8.907 -17.502 18.934 1.00 90.81 89 GLY A CA 1
ATOM 623 C C . GLY A 1 89 ? -8.163 -17.579 17.599 1.00 90.81 89 GLY A C 1
ATOM 624 O O . GLY A 1 89 ? -7.011 -17.152 17.524 1.00 90.81 89 GLY A O 1
ATOM 625 N N . ARG A 1 90 ? -8.777 -18.107 16.530 1.00 92.88 90 ARG A N 1
ATOM 626 C CA . ARG A 1 90 ? -8.121 -18.251 15.222 1.00 92.88 90 ARG A CA 1
ATOM 627 C C . ARG A 1 90 ? -8.390 -17.050 14.323 1.00 92.88 90 ARG A C 1
ATOM 629 O O . ARG A 1 90 ? -9.505 -16.537 14.267 1.00 92.88 90 ARG A O 1
ATOM 636 N N . ALA A 1 91 ? -7.372 -16.620 13.577 1.00 92.31 91 ALA A N 1
ATOM 637 C CA . ALA A 1 91 ? -7.512 -15.555 12.590 1.00 92.31 91 ALA A CA 1
ATOM 638 C C . ALA A 1 91 ? -8.126 -16.090 11.285 1.00 92.31 91 ALA A C 1
ATOM 640 O O . ALA A 1 91 ? -7.606 -17.021 10.674 1.00 92.31 91 ALA A O 1
ATOM 641 N N . GLN A 1 92 ? -9.209 -15.462 10.839 1.00 91.75 92 GLN A N 1
ATOM 642 C CA . GLN A 1 92 ? -9.773 -15.614 9.503 1.00 91.75 92 GLN A CA 1
ATOM 643 C C . GLN A 1 92 ? -9.317 -14.439 8.644 1.00 91.75 92 GLN A C 1
ATOM 645 O O . GLN A 1 92 ? -9.490 -13.287 9.037 1.00 91.75 92 GLN A O 1
ATOM 650 N N . LEU A 1 93 ? -8.741 -14.728 7.482 1.00 92.44 93 LEU A N 1
ATOM 651 C CA . LEU A 1 93 ? -8.224 -13.725 6.554 1.00 92.44 93 LEU A CA 1
ATOM 652 C C . LEU A 1 93 ? -9.187 -13.564 5.373 1.00 92.44 93 LEU A C 1
ATOM 654 O O . LEU A 1 93 ? -9.671 -14.560 4.841 1.00 92.44 93 LEU A O 1
ATOM 658 N N . LYS A 1 94 ? -9.466 -12.323 4.967 1.00 89.62 94 LYS A N 1
ATOM 659 C CA . LYS A 1 94 ? -10.292 -11.988 3.796 1.00 89.62 94 LYS A CA 1
ATOM 660 C C . LYS A 1 94 ? -9.717 -10.784 3.072 1.00 89.62 94 LYS A C 1
ATOM 662 O O . LYS A 1 94 ? -9.294 -9.837 3.727 1.00 89.62 94 LYS A O 1
ATOM 667 N N . HIS A 1 95 ? -9.743 -10.760 1.745 1.00 87.94 95 HIS A N 1
ATOM 668 C CA . HIS A 1 95 ? -9.435 -9.528 1.021 1.00 87.94 95 HIS A CA 1
ATOM 669 C C . HIS A 1 95 ? -10.633 -8.572 1.070 1.00 87.94 95 HIS A C 1
ATOM 671 O O . HIS A 1 95 ? -11.784 -8.998 0.946 1.00 87.94 95 HIS A O 1
ATOM 677 N N . ALA A 1 96 ? -10.397 -7.270 1.266 1.00 76.75 96 ALA A N 1
ATOM 678 C CA . ALA A 1 96 ? -11.513 -6.324 1.269 1.00 76.75 96 ALA A CA 1
ATOM 679 C C . ALA A 1 96 ? -12.104 -6.213 -0.149 1.00 76.75 96 ALA A C 1
ATOM 681 O O . ALA A 1 96 ? -11.382 -5.933 -1.106 1.00 76.75 96 ALA A O 1
ATOM 682 N N . GLY A 1 97 ? -13.414 -6.445 -0.275 1.00 66.81 97 GLY A N 1
ATOM 683 C CA . GLY A 1 97 ? -14.126 -6.500 -1.558 1.00 66.81 97 GLY A CA 1
ATOM 684 C C . GLY A 1 97 ? -14.441 -7.915 -2.057 1.00 66.81 97 GLY A C 1
ATOM 685 O O . GLY A 1 97 ? -15.176 -8.054 -3.031 1.00 66.81 97 GLY A O 1
ATOM 686 N N . GLU A 1 98 ? -13.954 -8.962 -1.386 1.00 57.41 98 GLU A N 1
ATOM 687 C CA . GLU A 1 98 ? -14.396 -10.336 -1.636 1.00 57.41 98 GLU A CA 1
ATOM 688 C C . GLU A 1 98 ? -15.802 -10.535 -1.043 1.00 57.41 98 GLU A C 1
ATOM 690 O O . GLU A 1 98 ? -16.007 -10.420 0.170 1.00 57.41 98 GLU A O 1
ATOM 695 N N . ALA A 1 99 ? -16.803 -10.768 -1.899 1.00 50.66 99 ALA A N 1
ATOM 696 C CA . ALA A 1 99 ? -18.159 -11.064 -1.449 1.00 50.66 99 ALA A CA 1
ATOM 697 C C . ALA A 1 99 ? -18.151 -12.371 -0.644 1.00 50.66 99 ALA A C 1
ATOM 699 O O . ALA A 1 99 ? -17.580 -13.370 -1.080 1.00 50.66 99 ALA A O 1
ATOM 700 N N . ALA A 1 100 ? -18.791 -12.377 0.530 1.00 52.19 100 ALA A N 1
ATOM 701 C CA . ALA A 1 100 ? -18.959 -13.606 1.297 1.00 52.19 100 ALA A CA 1
ATOM 702 C C . ALA A 1 100 ? -19.623 -14.677 0.408 1.00 52.19 100 ALA A C 1
ATOM 704 O O . ALA A 1 100 ? -20.579 -14.342 -0.299 1.00 52.19 100 ALA A O 1
ATOM 705 N N . PRO A 1 101 ? -19.164 -15.946 0.432 1.00 45.81 101 PRO A N 1
ATOM 706 C CA . PRO A 1 101 ? -19.833 -17.005 -0.308 1.00 45.81 101 PRO A CA 1
ATOM 707 C C . PRO A 1 101 ? -21.290 -17.042 0.141 1.00 45.81 101 PRO A C 1
ATOM 709 O O . PRO A 1 101 ? -21.586 -17.167 1.334 1.00 45.81 101 PRO A O 1
ATOM 712 N N . SER A 1 102 ? -22.203 -16.881 -0.815 1.00 53.44 102 SER A N 1
ATOM 713 C CA . SER A 1 102 ? -23.632 -16.949 -0.558 1.00 53.44 102 SER A CA 1
ATOM 714 C C . SER A 1 102 ? -23.928 -18.324 0.022 1.00 53.44 102 SER A C 1
ATOM 716 O O . SER A 1 102 ? -23.832 -19.334 -0.680 1.00 53.44 102 SER A O 1
ATOM 718 N N . ARG A 1 103 ? -24.260 -18.389 1.312 1.00 46.09 103 ARG A N 1
ATOM 719 C CA . ARG A 1 103 ? -24.773 -19.615 1.912 1.00 46.09 103 ARG A CA 1
ATOM 720 C C . ARG A 1 103 ? -26.148 -19.859 1.294 1.00 46.09 103 ARG A C 1
ATOM 722 O O . ARG A 1 103 ? -27.135 -19.286 1.742 1.00 46.09 103 ARG A O 1
ATOM 729 N N . ALA A 1 104 ? -26.198 -20.654 0.228 1.00 43.47 104 ALA A N 1
ATOM 730 C CA . ALA A 1 104 ? -27.445 -21.181 -0.294 1.00 43.47 104 ALA A CA 1
ATOM 731 C C . ALA A 1 104 ? -28.051 -22.067 0.803 1.00 43.47 104 ALA A C 1
ATOM 733 O O . ALA A 1 104 ? -27.536 -23.145 1.099 1.00 43.47 104 ALA A O 1
ATOM 734 N N . ALA A 1 105 ? -29.090 -21.561 1.465 1.00 43.09 105 ALA A N 1
ATOM 735 C CA . ALA A 1 105 ? -29.971 -22.386 2.269 1.00 43.09 105 ALA A CA 1
ATOM 736 C C . ALA A 1 105 ? -30.802 -23.233 1.298 1.00 43.09 105 ALA A C 1
ATOM 738 O O . ALA A 1 105 ? -31.451 -22.689 0.402 1.00 43.09 105 ALA A O 1
ATOM 739 N N . LYS A 1 106 ? -30.729 -24.550 1.458 1.00 35.25 106 LYS A N 1
ATOM 740 C CA . LYS A 1 106 ? -31.713 -25.489 0.932 1.00 35.25 106 LYS A CA 1
ATOM 741 C C . LYS A 1 106 ? -32.455 -26.080 2.119 1.00 35.25 106 LYS A C 1
ATOM 743 O O . LYS A 1 106 ? -31.779 -26.292 3.152 1.00 35.25 106 LYS A O 1
#

Nearest PDB structures (foldseek):
  8yt8-assembly1_D  TM=2.661E-01  e=8.583E+00  Mus musculus

Solvent-accessible surface area (backbone atoms only — not comparable to full-atom values): 7460 Å² total; per-residue (Å²): 134,87,80,88,83,87,80,84,82,81,84,73,74,83,76,84,74,88,87,77,32,65,40,91,89,77,70,44,79,38,98,56,76,66,98,68,73,73,76,84,80,68,53,73,68,56,53,42,20,61,34,81,74,71,80,91,58,48,77,41,78,42,91,52,97,86,51,59,72,43,72,52,61,84,67,36,66,52,76,61,73,46,74,45,72,45,100,86,71,46,75,46,77,43,52,75,87,65,76,76,80,79,78,79,83,127

Foldseek 3Di:
DDDDDDDDDDDPDCPDDDDWEADPVPRDTDPDHDPDDPDPDDDPLRVQLADPDPPPWDWDWDPDPVTDIDIDSVNYDDWDWDWDQDPVRDTDIDTPPDDDPPPPDD

Secondary structure (DSSP, 8-state):
--------------------EE-TTT--EESS--SS-------HHHHHHT----TT-EEEE--STT--EEEE-TT-S---EEEEE-TTSPEEEEETT-PPP-----